Protein AF-A0A3B8J3K7-F1 (afdb_monomer_lite)

Foldseek 3Di:
DWPQPPDVVRDDQKTKDALPPDALVVLQVCCCPVPVDHWDADPPPNDRTTMDRDDPPDDVVNVVSVVVSSVVVSVD

Structure (mmCIF, N/CA/C/O backbone):
data_AF-A0A3B8J3K7-F1
#
_entry.id   AF-A0A3B8J3K7-F1
#
loop_
_atom_site.group_PDB
_atom_site.id
_atom_site.type_symbol
_atom_site.label_atom_id
_atom_site.label_alt_id
_atom_site.label_comp_id
_atom_site.label_asym_id
_atom_site.label_entity_id
_atom_site.label_seq_id
_atom_site.pdbx_PDB_ins_code
_atom_site.Cartn_x
_atom_site.Cartn_y
_atom_site.Cartn_z
_atom_site.occupancy
_atom_site.B_iso_or_equiv
_atom_site.auth_seq_id
_atom_site.auth_comp_id
_atom_site.auth_asym_id
_atom_site.auth_atom_id
_atom_site.pdbx_PDB_model_num
ATOM 1 N N . ILE A 1 1 ? -7.960 -6.412 0.298 1.00 90.94 1 ILE A N 1
ATOM 2 C CA . ILE A 1 1 ? -9.230 -6.215 -0.448 1.00 90.94 1 ILE A CA 1
ATOM 3 C C . ILE A 1 1 ? -9.050 -5.012 -1.362 1.00 90.94 1 ILE A C 1
ATOM 5 O O . ILE A 1 1 ? -8.671 -3.961 -0.857 1.00 90.94 1 ILE A O 1
ATOM 9 N N . SER A 1 2 ? -9.272 -5.152 -2.672 1.00 92.19 2 SER A N 1
ATOM 10 C CA . SER A 1 2 ? -9.182 -4.003 -3.584 1.00 92.19 2 SER A CA 1
ATOM 11 C C . SER A 1 2 ? -10.302 -2.996 -3.300 1.00 92.19 2 SER A C 1
ATOM 13 O O . SER A 1 2 ? -11.454 -3.379 -3.098 1.00 92.19 2 SER A O 1
ATOM 15 N N . LYS A 1 3 ? -9.941 -1.714 -3.246 1.00 94.31 3 LYS A N 1
ATOM 16 C CA . LYS A 1 3 ? -10.841 -0.551 -3.205 1.00 94.31 3 LYS A CA 1
ATOM 17 C C . LYS A 1 3 ? -10.741 0.288 -4.479 1.00 94.31 3 LYS A C 1
ATOM 19 O O . LYS A 1 3 ? -11.436 1.293 -4.595 1.00 94.31 3 LYS A O 1
ATOM 24 N N . THR A 1 4 ? -9.875 -0.103 -5.411 1.00 93.56 4 THR A N 1
ATOM 25 C CA . THR A 1 4 ? -9.842 0.451 -6.764 1.00 93.56 4 THR A CA 1
ATOM 26 C C . THR A 1 4 ? -11.107 0.016 -7.513 1.00 93.56 4 THR A C 1
ATOM 28 O O . THR A 1 4 ? -11.532 -1.131 -7.338 1.00 93.56 4 THR A O 1
ATOM 31 N N . PRO A 1 5 ? -11.712 0.881 -8.350 1.00 91.81 5 PRO A N 1
ATOM 32 C CA . PRO A 1 5 ? -12.729 0.452 -9.304 1.00 91.81 5 PRO A CA 1
ATOM 33 C C . PRO A 1 5 ? -12.255 -0.758 -10.116 1.00 91.81 5 PRO A C 1
ATOM 35 O O . PRO A 1 5 ? -11.106 -0.803 -10.547 1.00 91.81 5 PRO A O 1
ATOM 38 N N . ALA A 1 6 ? -13.140 -1.737 -10.303 1.00 89.81 6 ALA A N 1
ATOM 39 C CA . ALA A 1 6 ? -12.816 -2.965 -11.031 1.00 89.81 6 ALA A CA 1
ATOM 40 C C . ALA A 1 6 ? -12.738 -2.763 -12.553 1.00 89.81 6 ALA A C 1
ATOM 42 O O . ALA A 1 6 ? -12.134 -3.572 -13.244 1.00 89.81 6 ALA A O 1
ATOM 43 N N . ASP A 1 7 ? -13.378 -1.714 -13.072 1.00 92.06 7 ASP A N 1
ATOM 44 C CA . ASP A 1 7 ? -13.312 -1.357 -14.486 1.00 92.06 7 ASP A CA 1
ATOM 45 C C . ASP A 1 7 ? -11.998 -0.624 -14.769 1.00 92.06 7 ASP A C 1
ATOM 47 O O . ASP A 1 7 ? -11.742 0.439 -14.196 1.00 92.06 7 ASP A O 1
ATOM 51 N N . ASP A 1 8 ? -11.191 -1.161 -15.680 1.00 87.19 8 ASP A N 1
ATOM 52 C CA . ASP A 1 8 ? -9.902 -0.583 -16.069 1.00 87.19 8 ASP A CA 1
ATOM 53 C C . ASP A 1 8 ? -10.034 0.811 -16.690 1.00 87.19 8 ASP A C 1
ATOM 55 O O . ASP A 1 8 ? -9.111 1.616 -16.618 1.00 87.19 8 ASP A O 1
ATOM 59 N N . ARG A 1 9 ? -11.207 1.157 -17.232 1.00 92.06 9 ARG A N 1
ATOM 60 C CA . ARG A 1 9 ? -11.497 2.509 -17.739 1.00 92.06 9 ARG A CA 1
ATOM 61 C C . ARG A 1 9 ? -11.690 3.528 -16.615 1.00 92.06 9 ARG A C 1
ATOM 63 O O . ARG A 1 9 ? -11.686 4.729 -16.869 1.00 92.06 9 ARG A O 1
ATOM 70 N N . LEU A 1 10 ? -11.899 3.050 -15.389 1.00 89.00 10 LEU A N 1
ATOM 71 C CA . LEU A 1 10 ? -12.057 3.840 -14.168 1.00 89.00 10 LEU A CA 1
ATOM 72 C C . LEU A 1 10 ? -10.843 3.699 -13.233 1.00 89.00 10 LEU A C 1
ATOM 74 O O . LEU A 1 10 ? -10.864 4.228 -12.118 1.00 89.00 10 LEU A O 1
ATOM 78 N N . SER A 1 11 ? -9.796 2.991 -13.668 1.00 81.44 11 SER A N 1
ATOM 79 C CA . SER A 1 11 ? -8.548 2.807 -12.933 1.00 81.44 11 SER A CA 1
ATOM 80 C C . SER A 1 11 ? -7.344 3.290 -13.759 1.00 81.44 11 SER A C 1
ATOM 82 O O . SER A 1 11 ? -7.473 3.745 -14.893 1.00 81.44 11 SER A O 1
ATOM 84 N N . GLY A 1 12 ? -6.162 3.320 -13.149 1.00 85.75 12 GLY A N 1
ATOM 85 C CA . GLY A 1 12 ? -4.939 3.808 -13.785 1.00 85.75 12 GLY A CA 1
ATOM 86 C C . GLY A 1 12 ? -3.719 3.402 -12.965 1.00 85.75 12 GLY A C 1
ATOM 87 O O . GLY A 1 12 ? -3.727 2.364 -12.307 1.00 85.75 12 GLY A O 1
ATOM 88 N N . GLY A 1 13 ? -2.686 4.246 -12.914 1.00 88.94 13 GLY A N 1
ATOM 89 C CA . GLY A 1 13 ? -1.454 3.962 -12.153 1.00 88.94 13 GLY A CA 1
ATOM 90 C C . GLY A 1 13 ? -1.599 3.948 -10.621 1.00 88.94 13 GLY A C 1
ATOM 91 O O . GLY A 1 13 ? -0.612 3.794 -9.904 1.00 88.94 13 GLY A O 1
ATOM 92 N N . ILE A 1 14 ? -2.811 4.141 -10.094 1.00 93.19 14 ILE A N 1
ATOM 93 C CA . ILE A 1 14 ? -3.088 4.177 -8.659 1.00 93.19 14 ILE A CA 1
ATOM 94 C C . ILE A 1 14 ? -3.943 2.979 -8.276 1.00 93.19 14 ILE A C 1
ATOM 96 O O . ILE A 1 14 ? -5.002 2.753 -8.855 1.00 93.19 14 ILE A O 1
ATOM 100 N N . GLN A 1 15 ? -3.518 2.279 -7.229 1.00 94.06 15 GLN A N 1
ATOM 101 C CA . GLN A 1 15 ? -4.261 1.178 -6.631 1.00 94.06 15 GLN A CA 1
ATOM 102 C C . GLN A 1 15 ? -4.557 1.488 -5.165 1.00 94.06 15 GLN A C 1
ATOM 104 O O . GLN A 1 15 ? -3.695 1.990 -4.450 1.00 94.06 15 GLN A O 1
ATOM 109 N N . THR A 1 16 ? -5.772 1.213 -4.696 1.00 95.88 16 THR A N 1
ATOM 110 C CA . THR A 1 16 ? -6.131 1.364 -3.280 1.00 95.88 16 THR A CA 1
ATOM 111 C C . THR A 1 16 ? -6.517 0.013 -2.713 1.00 95.88 16 THR A C 1
ATOM 113 O O . THR A 1 16 ? -7.379 -0.666 -3.265 1.00 95.88 16 THR A O 1
ATOM 116 N N . VAL A 1 17 ? -5.906 -0.379 -1.597 1.00 97.12 17 VAL A N 1
ATOM 117 C CA . VAL A 1 17 ? -6.171 -1.672 -0.955 1.00 97.12 17 VAL A CA 1
ATOM 118 C C . VAL A 1 17 ? -6.449 -1.511 0.532 1.00 97.12 17 VAL A C 1
ATOM 120 O O . VAL A 1 17 ? -5.795 -0.742 1.228 1.00 97.12 17 VAL A O 1
ATOM 123 N N . GLU A 1 18 ? -7.428 -2.256 1.027 1.00 97.69 18 GLU A N 1
ATOM 124 C CA . GLU A 1 18 ? -7.723 -2.399 2.452 1.00 97.69 18 GLU A CA 1
ATOM 125 C C . GLU A 1 18 ? -7.124 -3.702 2.991 1.00 97.69 18 GLU A C 1
ATOM 127 O O . GLU A 1 18 ? -7.314 -4.772 2.395 1.00 97.69 18 GLU A O 1
ATOM 132 N N . VAL A 1 19 ? -6.479 -3.628 4.158 1.00 97.69 19 VAL A N 1
ATOM 133 C CA . VAL A 1 19 ? -6.169 -4.803 4.980 1.00 97.69 19 VAL A CA 1
ATOM 134 C C . VAL A 1 19 ? -7.336 -5.019 5.942 1.00 97.69 19 VAL A C 1
ATOM 136 O O . VAL A 1 19 ? -7.617 -4.179 6.795 1.00 97.69 19 VAL A O 1
ATOM 139 N N . LYS A 1 20 ? -8.060 -6.128 5.761 1.00 95.56 20 LYS A N 1
ATOM 140 C CA . LYS A 1 20 ? -9.318 -6.394 6.472 1.00 95.56 20 LYS A CA 1
ATOM 141 C C . LYS A 1 20 ? -9.092 -6.400 7.986 1.00 95.56 20 LYS A C 1
ATOM 143 O O . LYS A 1 20 ? -8.191 -7.075 8.469 1.00 95.56 20 LYS A O 1
ATOM 148 N N . GLY A 1 21 ? -9.945 -5.685 8.717 1.00 95.88 21 GLY A N 1
ATOM 149 C CA . GLY A 1 21 ? -9.915 -5.654 10.183 1.00 95.88 21 GLY A CA 1
ATOM 150 C C . GLY A 1 21 ? -8.808 -4.787 10.785 1.00 95.88 21 GLY A C 1
ATOM 151 O O . GLY A 1 21 ? -8.673 -4.775 12.004 1.00 95.88 21 GLY A O 1
ATOM 152 N N . LYS A 1 22 ? -8.038 -4.050 9.970 1.00 97.44 22 LYS A N 1
ATOM 153 C CA . LYS A 1 22 ? -6.956 -3.181 10.451 1.00 97.44 22 LYS A CA 1
ATOM 154 C C . LYS A 1 22 ? -7.218 -1.714 10.112 1.00 97.44 22 LYS A C 1
ATOM 156 O O . LYS A 1 22 ? -7.607 -1.421 8.976 1.00 97.44 22 LYS A O 1
ATOM 161 N N . PRO A 1 23 ? -6.986 -0.777 11.048 1.00 97.44 23 PRO A N 1
ATOM 162 C CA . PRO A 1 23 ? -7.050 0.648 10.752 1.00 97.44 23 PRO A CA 1
ATOM 163 C C . PRO A 1 23 ? -5.981 1.042 9.726 1.00 97.44 23 PRO A C 1
ATOM 165 O O . PRO A 1 23 ? -4.788 0.838 9.941 1.00 97.44 23 PRO A O 1
ATOM 168 N N . VAL A 1 24 ? -6.377 1.678 8.625 1.00 97.69 24 VAL A N 1
ATOM 169 C CA . VAL A 1 24 ? -5.461 2.051 7.532 1.00 97.69 24 VAL A CA 1
ATOM 170 C C . VAL A 1 24 ? -4.280 2.915 7.985 1.00 97.69 24 VAL A C 1
ATOM 172 O O . VAL A 1 24 ? -3.180 2.772 7.459 1.00 97.69 24 VAL A O 1
ATOM 175 N N . ARG A 1 25 ? -4.478 3.788 8.981 1.00 97.19 25 ARG A N 1
ATOM 176 C CA . ARG A 1 25 ? -3.400 4.629 9.523 1.00 97.19 25 ARG A CA 1
ATOM 177 C C . ARG A 1 25 ? -2.303 3.794 10.179 1.00 97.19 25 ARG A C 1
ATOM 179 O O . ARG A 1 25 ? -1.132 4.127 10.045 1.00 97.19 25 ARG A O 1
ATOM 186 N N . GLU A 1 26 ? -2.684 2.714 10.856 1.00 97.81 26 GLU A N 1
ATOM 187 C CA . GLU A 1 26 ? -1.742 1.768 11.450 1.00 97.81 26 GLU A CA 1
ATOM 188 C C . GLU A 1 26 ? -1.012 0.988 10.356 1.00 97.81 26 GLU A C 1
ATOM 190 O O . GLU A 1 26 ? 0.211 0.923 10.369 1.00 97.81 26 GLU A O 1
ATOM 195 N N . VAL A 1 27 ? -1.740 0.489 9.351 1.00 98.25 27 VAL A N 1
ATOM 196 C CA . VAL A 1 27 ? -1.144 -0.207 8.198 1.00 98.25 27 VAL A CA 1
ATOM 197 C C . VAL A 1 27 ? -0.113 0.681 7.496 1.00 98.25 27 VAL A C 1
ATOM 199 O O . VAL A 1 27 ? 1.011 0.249 7.259 1.00 98.25 27 VAL A O 1
ATOM 202 N N . GLY A 1 28 ? -0.465 1.936 7.198 1.00 98.06 28 GLY A N 1
ATOM 203 C CA . GLY A 1 28 ? 0.444 2.896 6.572 1.00 98.06 28 GLY A CA 1
ATOM 204 C C . GLY A 1 28 ? 1.668 3.209 7.435 1.00 98.06 28 GLY A C 1
ATOM 205 O O . GLY A 1 28 ? 2.778 3.270 6.912 1.00 98.06 28 GLY A O 1
ATOM 206 N N . LYS A 1 29 ? 1.484 3.351 8.755 1.00 98.25 29 LYS A N 1
ATOM 207 C CA . LYS A 1 29 ? 2.584 3.543 9.708 1.00 98.25 29 LYS A CA 1
ATOM 208 C C . LYS A 1 29 ? 3.543 2.348 9.697 1.00 98.25 29 LYS A C 1
ATOM 210 O O . LYS A 1 29 ? 4.741 2.542 9.538 1.00 98.25 29 LYS A O 1
ATOM 215 N N . ARG A 1 30 ? 3.019 1.123 9.784 1.00 98.38 30 ARG A N 1
ATOM 216 C CA . ARG A 1 30 ? 3.819 -0.112 9.783 1.00 98.38 30 ARG A CA 1
ATOM 217 C C . ARG A 1 30 ? 4.564 -0.327 8.469 1.00 98.38 30 ARG A C 1
ATOM 219 O O . ARG A 1 30 ? 5.739 -0.669 8.488 1.00 98.38 30 ARG A O 1
ATOM 226 N N . LEU A 1 31 ? 3.926 -0.060 7.327 1.00 98.38 31 LEU A N 1
ATOM 227 C CA . LEU A 1 31 ? 4.600 -0.091 6.023 1.00 98.38 31 LEU A CA 1
ATOM 228 C C . LEU A 1 31 ? 5.816 0.844 5.992 1.00 98.38 31 LEU A C 1
ATOM 230 O O . LEU A 1 31 ? 6.876 0.455 5.505 1.00 98.38 31 LEU A O 1
ATOM 234 N N . GLN A 1 32 ? 5.691 2.046 6.554 1.00 98.06 32 GLN A N 1
ATOM 235 C CA . GLN A 1 32 ? 6.795 2.998 6.604 1.00 98.06 32 GLN A CA 1
ATOM 236 C C . GLN A 1 32 ? 7.883 2.585 7.607 1.00 98.06 32 GLN A C 1
ATOM 238 O O . GLN A 1 32 ? 9.061 2.627 7.263 1.00 98.06 32 GLN A O 1
ATOM 243 N N . GLU A 1 33 ? 7.508 2.214 8.831 1.00 98.25 33 GLU A N 1
ATOM 244 C CA . GLU A 1 33 ? 8.449 1.970 9.934 1.00 98.25 33 GLU A CA 1
ATOM 245 C C . GLU A 1 33 ? 9.151 0.610 9.840 1.00 98.25 33 GLU A C 1
ATOM 247 O O . GLU A 1 33 ? 10.356 0.532 10.060 1.00 98.25 33 GLU A O 1
ATOM 252 N N . GLU A 1 34 ? 8.428 -0.456 9.486 1.00 98.12 34 GLU A N 1
ATOM 253 C CA . GLU A 1 34 ? 8.977 -1.820 9.432 1.00 98.12 34 GLU A CA 1
ATOM 254 C C . GLU A 1 34 ? 9.591 -2.135 8.060 1.00 98.12 34 GLU A C 1
ATOM 256 O O . GLU A 1 34 ? 10.554 -2.895 7.966 1.00 98.12 34 GLU A O 1
ATOM 261 N N . TRP A 1 35 ? 9.046 -1.552 6.985 1.00 97.81 35 TRP A N 1
ATOM 262 C CA . TRP A 1 35 ? 9.393 -1.936 5.611 1.00 97.81 35 TRP A CA 1
ATOM 263 C C . TRP A 1 35 ? 9.995 -0.804 4.778 1.00 97.81 35 TRP A C 1
ATOM 265 O O . TRP A 1 35 ? 10.483 -1.072 3.675 1.00 97.81 35 TRP A O 1
ATOM 275 N N . GLY A 1 36 ? 9.985 0.440 5.269 1.00 97.69 36 GLY A N 1
ATOM 276 C CA . GLY A 1 36 ? 10.457 1.611 4.523 1.00 97.69 36 GLY A CA 1
ATOM 277 C C . GLY A 1 36 ? 9.578 1.980 3.323 1.00 97.69 36 GLY A C 1
ATOM 278 O O . GLY A 1 36 ? 10.035 2.683 2.425 1.00 97.69 36 GLY A O 1
ATOM 279 N N . ILE A 1 37 ? 8.335 1.492 3.271 1.00 97.81 37 ILE A N 1
ATOM 280 C CA . ILE A 1 37 ? 7.418 1.678 2.145 1.00 97.81 37 ILE A CA 1
ATOM 281 C C . ILE A 1 37 ? 6.484 2.852 2.435 1.00 97.81 37 ILE A C 1
ATOM 283 O O . ILE A 1 37 ? 5.617 2.782 3.306 1.00 97.81 37 ILE A O 1
ATOM 287 N N . ASN A 1 38 ? 6.621 3.919 1.649 1.00 96.25 38 ASN A N 1
ATOM 288 C CA . ASN A 1 38 ? 5.779 5.101 1.779 1.00 96.25 38 ASN A CA 1
ATOM 289 C C . ASN A 1 38 ? 4.482 4.950 0.973 1.00 96.25 38 ASN A C 1
ATOM 291 O O . ASN A 1 38 ? 4.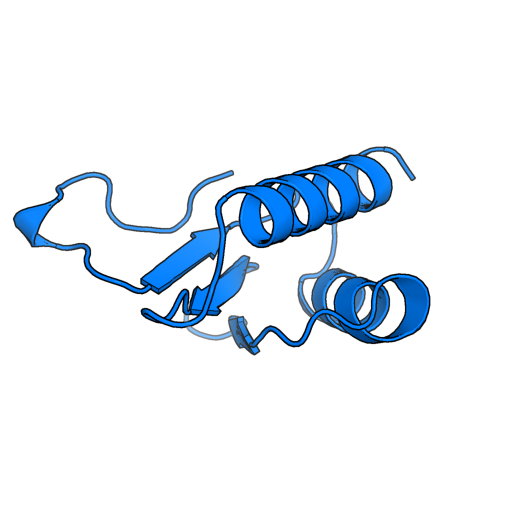501 4.798 -0.249 1.00 96.25 38 ASN A O 1
ATOM 295 N N . VAL A 1 39 ? 3.346 5.049 1.659 1.00 96.62 39 VAL A N 1
ATOM 296 C CA . VAL A 1 39 ? 2.004 5.010 1.066 1.00 96.62 39 VAL A CA 1
ATOM 297 C C . VAL A 1 39 ? 1.143 6.144 1.609 1.00 96.62 39 VAL A C 1
ATOM 299 O O . VAL A 1 39 ? 1.434 6.745 2.644 1.00 96.62 39 VAL A O 1
ATOM 302 N N . ARG A 1 40 ? 0.026 6.440 0.937 1.00 96.69 40 ARG A N 1
ATOM 303 C CA . ARG A 1 40 ? -0.957 7.407 1.450 1.00 96.69 40 ARG A CA 1
ATOM 304 C C . ARG A 1 40 ? -2.156 6.676 2.035 1.00 96.69 40 ARG A C 1
ATOM 306 O O . ARG A 1 40 ? -2.801 5.900 1.346 1.00 96.69 40 ARG A O 1
ATOM 313 N N . SER A 1 41 ? -2.477 6.936 3.298 1.00 97.00 41 SER A N 1
ATOM 314 C CA . SER A 1 41 ? -3.704 6.415 3.910 1.00 97.00 41 SER A CA 1
ATOM 315 C C . SER A 1 41 ? -4.923 7.180 3.389 1.00 97.00 41 SER A C 1
ATOM 317 O O . SER A 1 41 ? -4.971 8.404 3.498 1.00 97.00 41 SER A O 1
ATOM 319 N N . MET A 1 42 ? -5.915 6.469 2.856 1.00 96.88 42 MET A N 1
ATOM 320 C CA . MET A 1 42 ? -7.200 7.021 2.427 1.00 96.88 42 MET A CA 1
ATOM 321 C C . MET A 1 42 ? -8.243 6.752 3.512 1.00 96.88 42 MET A C 1
ATOM 323 O O . MET A 1 42 ? -8.649 5.608 3.706 1.00 96.88 42 MET A O 1
ATOM 327 N N . THR A 1 43 ? -8.654 7.810 4.217 1.00 95.75 43 THR A N 1
ATOM 328 C CA . THR A 1 43 ? -9.647 7.751 5.311 1.00 95.75 43 THR A CA 1
ATOM 329 C C . THR A 1 43 ? -10.918 8.556 5.038 1.00 95.75 43 THR A C 1
ATOM 331 O O . THR A 1 43 ? -11.818 8.594 5.870 1.00 95.75 43 THR A O 1
ATOM 334 N N . SER A 1 44 ? -10.979 9.284 3.921 1.00 93.94 44 SER A N 1
ATOM 335 C CA . SER A 1 44 ? -12.150 10.087 3.556 1.00 93.94 44 SER A CA 1
ATOM 336 C C . SER A 1 44 ? -13.225 9.219 2.901 1.00 93.94 44 SER A C 1
ATOM 338 O O . SER A 1 44 ? -12.933 8.127 2.419 1.00 93.94 44 SER A O 1
ATOM 340 N N . HIS A 1 45 ? -14.472 9.700 2.875 1.00 92.56 45 HIS A N 1
ATOM 341 C CA . HIS A 1 45 ? -15.594 9.026 2.200 1.00 92.56 45 HIS A CA 1
ATOM 342 C C . HIS A 1 45 ? -15.830 7.576 2.673 1.00 92.56 45 HIS A C 1
ATOM 344 O O . HIS A 1 45 ? -16.219 6.716 1.889 1.00 92.56 45 HIS A O 1
ATOM 350 N N . GLY A 1 46 ? -15.555 7.288 3.953 1.00 91.38 46 GLY A N 1
ATOM 351 C CA . GLY A 1 46 ? -15.707 5.946 4.528 1.00 91.38 46 GLY A CA 1
ATOM 352 C C . GLY A 1 46 ? -14.655 4.931 4.068 1.00 91.38 46 GLY A C 1
ATOM 353 O O . GLY A 1 46 ? -14.830 3.733 4.281 1.00 91.38 46 GLY A O 1
ATOM 354 N N . LEU A 1 47 ? -13.568 5.379 3.432 1.00 94.12 47 LEU A N 1
ATOM 355 C CA . LEU A 1 47 ? -12.485 4.500 3.002 1.00 94.12 47 LEU A CA 1
ATOM 356 C C . LEU A 1 47 ? -11.588 4.085 4.175 1.00 94.12 47 LEU A C 1
ATOM 358 O O . LEU A 1 47 ? -11.312 4.862 5.085 1.00 94.12 47 LEU A O 1
ATOM 362 N N . ASN A 1 48 ? -11.093 2.851 4.100 1.00 97.12 48 ASN A N 1
ATOM 363 C CA . ASN A 1 48 ? -10.087 2.282 4.993 1.00 97.12 48 ASN A CA 1
ATOM 364 C C . ASN A 1 48 ? -8.993 1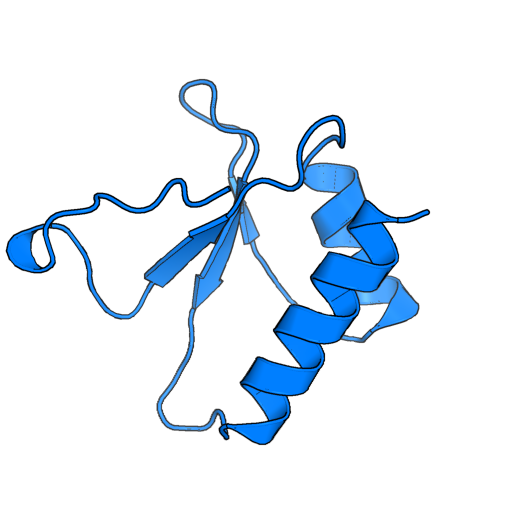.610 4.147 1.00 97.12 48 ASN A C 1
ATOM 366 O O . ASN A 1 48 ? -8.834 0.394 4.177 1.00 97.12 48 ASN A O 1
ATOM 370 N N . GLY A 1 49 ? -8.297 2.374 3.298 1.00 97.25 49 GLY A N 1
ATOM 371 C CA . GLY A 1 49 ? -7.381 1.790 2.309 1.00 97.25 49 GLY A CA 1
ATOM 372 C C . GLY A 1 49 ? -6.084 2.561 2.109 1.00 97.25 49 GLY A C 1
ATOM 373 O O . GLY A 1 49 ? -6.073 3.789 2.116 1.00 97.25 49 GLY A O 1
ATOM 374 N N . VAL A 1 50 ? -4.975 1.852 1.919 1.00 97.62 50 VAL A N 1
ATOM 375 C CA . VAL A 1 50 ? -3.707 2.467 1.519 1.00 97.62 50 VAL A CA 1
ATOM 376 C C . VAL A 1 50 ? -3.701 2.656 0.008 1.00 97.62 50 VAL A C 1
ATOM 378 O O . VAL A 1 50 ? -3.989 1.730 -0.749 1.00 97.62 50 VAL A O 1
ATOM 381 N N . ARG A 1 51 ? -3.391 3.874 -0.428 1.00 97.06 51 ARG A N 1
ATOM 382 C CA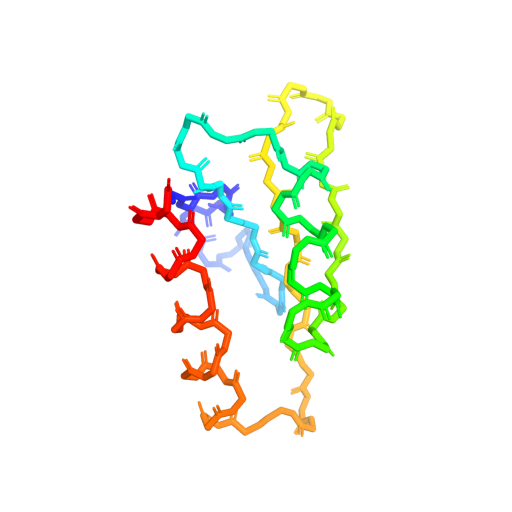 . ARG A 1 51 ? -3.188 4.235 -1.825 1.00 97.06 51 ARG A CA 1
ATOM 383 C C . ARG A 1 51 ? -1.729 4.011 -2.197 1.00 97.06 51 ARG A C 1
ATOM 385 O O . ARG A 1 51 ? -0.829 4.620 -1.613 1.00 97.06 51 ARG A O 1
ATOM 392 N N . ILE A 1 52 ? -1.544 3.175 -3.204 1.00 96.62 52 ILE A N 1
ATOM 393 C CA . ILE A 1 52 ? -0.285 2.780 -3.814 1.00 96.62 52 ILE A CA 1
ATOM 394 C C . ILE A 1 52 ? -0.201 3.486 -5.167 1.00 96.62 52 ILE A C 1
ATOM 396 O O . ILE A 1 52 ? -1.122 3.405 -5.981 1.00 96.62 52 ILE A O 1
ATOM 400 N N . SER A 1 53 ? 0.898 4.194 -5.391 1.00 95.06 53 SER A N 1
ATOM 401 C CA . SER A 1 53 ? 1.181 4.901 -6.639 1.00 95.06 53 SER A CA 1
ATOM 402 C C . SER A 1 53 ? 2.469 4.335 -7.215 1.00 95.06 53 SER A C 1
ATOM 404 O O . SER A 1 53 ? 3.551 4.807 -6.877 1.00 95.06 53 SER A O 1
ATOM 406 N N . LEU A 1 54 ? 2.343 3.287 -8.030 1.00 93.44 54 LEU A N 1
ATOM 407 C CA . LEU A 1 54 ? 3.493 2.716 -8.721 1.00 93.44 54 LEU A CA 1
ATOM 408 C C . LEU A 1 54 ? 3.925 3.675 -9.831 1.00 93.44 54 LEU A C 1
ATOM 410 O O . LEU A 1 54 ? 3.100 4.230 -10.557 1.00 93.44 54 LEU A O 1
ATOM 414 N N . SER A 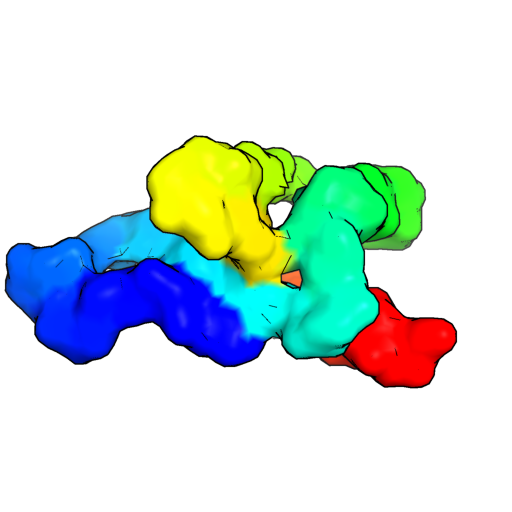1 55 ? 5.228 3.883 -9.934 1.00 92.44 55 SER A N 1
ATOM 415 C CA . SER A 1 55 ? 5.860 4.710 -10.954 1.00 92.44 55 SER A CA 1
ATOM 416 C C . SER A 1 55 ? 6.667 3.840 -11.912 1.00 92.44 55 SER A C 1
ATOM 418 O O . SER A 1 55 ? 6.957 2.681 -11.622 1.00 92.44 55 SER A O 1
ATOM 420 N N . VAL A 1 56 ? 7.105 4.428 -13.024 1.00 94.38 5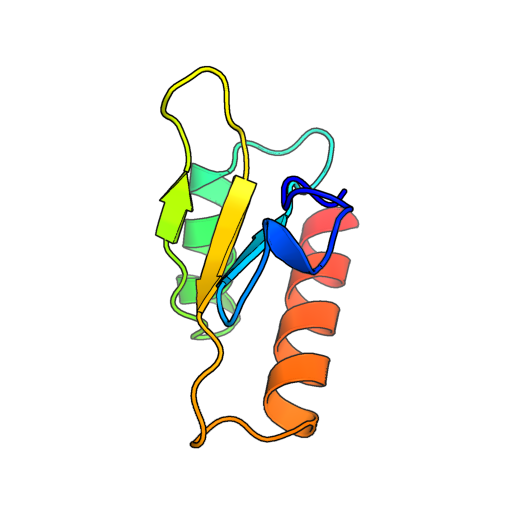6 VAL A N 1
ATOM 421 C CA . VAL A 1 56 ? 8.003 3.776 -13.994 1.00 94.38 56 VAL A CA 1
ATOM 422 C C . VAL A 1 56 ? 9.358 3.363 -13.402 1.00 94.38 56 VAL A C 1
ATOM 424 O O . VAL A 1 56 ? 10.081 2.594 -14.023 1.00 94.38 56 VAL A O 1
ATOM 427 N N . PHE A 1 57 ? 9.707 3.868 -12.215 1.00 95.69 57 PHE A N 1
ATOM 428 C CA . PHE A 1 57 ? 10.937 3.512 -11.507 1.00 95.69 57 PHE A CA 1
ATOM 429 C C . PHE A 1 57 ? 10.784 2.288 -10.601 1.00 95.69 57 PHE A C 1
ATOM 431 O O . PHE A 1 57 ? 11.780 1.809 -10.068 1.00 95.69 57 PHE A O 1
ATOM 438 N N . ASN A 1 58 ? 9.562 1.792 -10.393 1.00 96.19 58 ASN A N 1
ATOM 439 C CA . ASN A 1 58 ? 9.341 0.593 -9.597 1.00 96.19 58 ASN A CA 1
ATOM 440 C C . ASN A 1 58 ? 9.571 -0.663 -10.438 1.00 96.19 58 ASN A C 1
ATOM 442 O O . ASN A 1 58 ? 9.132 -0.764 -11.582 1.00 96.19 58 ASN A O 1
ATOM 446 N N . THR A 1 59 ? 10.237 -1.638 -9.835 1.00 97.75 59 THR A N 1
ATOM 447 C CA . THR A 1 59 ? 10.461 -2.969 -10.396 1.00 97.75 59 THR A CA 1
ATOM 448 C C . THR A 1 59 ? 9.389 -3.946 -9.917 1.00 97.75 59 THR A C 1
ATOM 450 O O . THR A 1 59 ? 8.675 -3.688 -8.947 1.00 97.75 59 THR A O 1
ATOM 453 N N . LEU A 1 60 ? 9.303 -5.118 -10.552 1.00 97.12 60 LEU A N 1
ATOM 454 C CA . LEU A 1 60 ? 8.451 -6.204 -10.052 1.00 97.12 60 LEU A CA 1
ATOM 455 C C . LEU A 1 60 ? 8.864 -6.654 -8.641 1.00 97.12 60 LEU A C 1
ATOM 457 O O . LEU A 1 60 ? 7.999 -6.931 -7.820 1.00 97.12 60 LEU A O 1
ATOM 461 N N . ALA A 1 61 ? 10.161 -6.613 -8.318 1.00 98.19 61 ALA A N 1
ATOM 462 C CA . ALA A 1 61 ? 10.650 -6.934 -6.979 1.00 98.19 61 ALA A CA 1
ATOM 463 C C . ALA A 1 61 ? 10.148 -5.943 -5.909 1.00 98.19 61 ALA A C 1
ATOM 465 O O . ALA A 1 61 ? 9.884 -6.340 -4.774 1.00 98.19 61 ALA A O 1
ATOM 466 N N . ASP A 1 62 ? 9.960 -4.665 -6.259 1.00 97.31 62 ASP A N 1
ATOM 467 C CA . ASP A 1 62 ? 9.342 -3.687 -5.353 1.00 97.31 62 ASP A CA 1
ATOM 468 C C . ASP A 1 62 ? 7.864 -4.009 -5.105 1.00 97.31 62 ASP A C 1
ATOM 470 O O . ASP A 1 62 ? 7.367 -3.846 -3.987 1.00 97.31 62 ASP A O 1
ATOM 474 N N . VAL A 1 63 ? 7.162 -4.496 -6.135 1.00 96.56 63 VAL A N 1
ATOM 475 C CA . VAL A 1 63 ? 5.771 -4.953 -6.016 1.00 96.56 63 VAL A CA 1
ATOM 476 C C . VAL A 1 63 ? 5.693 -6.192 -5.127 1.00 96.56 63 VAL A C 1
ATOM 478 O O . VAL A 1 63 ? 4.870 -6.219 -4.213 1.00 96.56 63 VAL A O 1
ATOM 481 N N . ASP A 1 64 ? 6.581 -7.169 -5.312 1.00 98.31 64 ASP A N 1
ATOM 482 C CA . ASP A 1 64 ? 6.646 -8.365 -4.466 1.00 98.31 64 ASP A CA 1
ATOM 483 C C . ASP A 1 64 ? 6.925 -8.002 -3.002 1.00 98.31 64 ASP A C 1
ATOM 485 O O . ASP A 1 64 ? 6.253 -8.496 -2.093 1.00 98.31 64 ASP A O 1
ATOM 489 N N . ARG A 1 65 ? 7.856 -7.067 -2.757 1.00 98.19 65 ARG A N 1
ATOM 490 C CA . ARG A 1 65 ? 8.143 -6.539 -1.414 1.00 98.19 65 ARG A CA 1
ATOM 491 C C . ARG A 1 65 ? 6.909 -5.882 -0.792 1.00 98.19 65 ARG A C 1
ATOM 493 O O . ARG A 1 65 ? 6.622 -6.115 0.381 1.00 98.19 65 ARG A O 1
ATOM 500 N N . LEU A 1 66 ? 6.176 -5.075 -1.558 1.00 97.81 66 LEU A N 1
ATOM 501 C CA . LEU A 1 66 ? 4.941 -4.436 -1.101 1.00 97.81 66 LEU A CA 1
ATOM 502 C C . LEU A 1 66 ? 3.864 -5.468 -0.743 1.00 97.81 66 LEU A C 1
ATOM 504 O O . LEU A 1 66 ? 3.243 -5.359 0.314 1.00 97.81 66 LEU A O 1
ATOM 508 N N . VAL A 1 67 ? 3.648 -6.469 -1.599 1.00 97.25 67 VAL A N 1
ATOM 509 C CA . VAL A 1 67 ? 2.668 -7.537 -1.355 1.00 97.25 67 VAL A CA 1
ATOM 510 C C . VAL A 1 67 ? 3.054 -8.349 -0.117 1.00 97.25 67 VAL A C 1
ATOM 512 O O . VAL A 1 67 ? 2.203 -8.578 0.741 1.00 97.25 67 VAL A O 1
ATOM 515 N N . GLY A 1 68 ? 4.332 -8.709 0.027 1.00 98.25 68 GLY A N 1
ATOM 516 C CA . GLY A 1 68 ? 4.845 -9.418 1.199 1.00 98.25 68 GLY A CA 1
ATOM 517 C C . GLY A 1 68 ? 4.670 -8.632 2.501 1.00 98.25 68 GLY A C 1
ATOM 518 O O . GLY A 1 68 ? 4.224 -9.190 3.502 1.00 98.25 68 GLY A O 1
ATOM 519 N N . ALA A 1 69 ? 4.938 -7.324 2.484 1.00 98.31 69 ALA A N 1
ATOM 520 C CA . ALA A 1 69 ? 4.730 -6.457 3.643 1.00 98.31 69 ALA A CA 1
ATOM 521 C C . ALA A 1 69 ? 3.248 -6.381 4.051 1.00 98.31 69 ALA A C 1
ATOM 523 O O . ALA A 1 69 ? 2.911 -6.486 5.232 1.00 98.31 69 ALA A O 1
ATOM 524 N N . LEU A 1 70 ? 2.346 -6.237 3.074 1.00 97.88 70 LEU A N 1
ATOM 525 C CA . LEU A 1 70 ? 0.902 -6.223 3.318 1.00 97.88 70 LEU A CA 1
ATOM 526 C C . LEU A 1 70 ? 0.400 -7.558 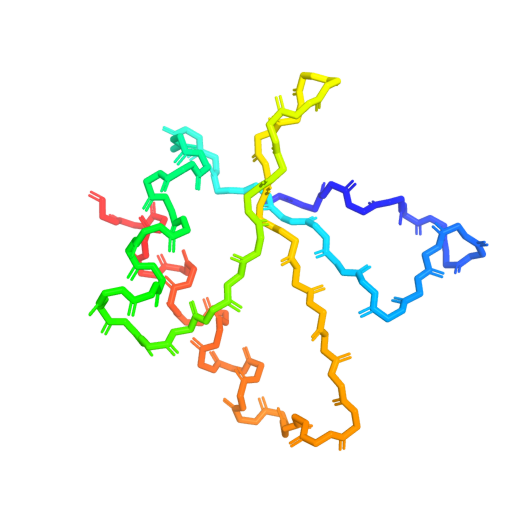3.885 1.00 97.88 70 LEU A C 1
ATOM 528 O O . LEU A 1 70 ? -0.421 -7.548 4.802 1.00 97.88 70 LEU A O 1
ATOM 532 N N . ASP A 1 71 ? 0.897 -8.687 3.377 1.00 97.88 71 ASP A N 1
ATOM 533 C CA . ASP A 1 71 ? 0.556 -10.026 3.871 1.00 97.88 71 ASP A CA 1
ATOM 534 C C . ASP A 1 71 ? 1.066 -10.258 5.305 1.00 97.88 71 ASP A C 1
ATOM 536 O O . ASP A 1 71 ? 0.316 -10.726 6.163 1.00 97.88 71 ASP A O 1
ATOM 540 N N . ALA A 1 72 ? 2.299 -9.840 5.611 1.00 98.19 72 ALA A N 1
ATOM 541 C CA . ALA A 1 72 ? 2.849 -9.902 6.965 1.00 98.19 72 ALA A CA 1
ATOM 542 C C . ALA A 1 72 ? 2.033 -9.055 7.957 1.00 98.19 72 ALA A C 1
ATOM 544 O O . ALA A 1 72 ? 1.696 -9.517 9.047 1.00 98.19 72 ALA A O 1
ATOM 545 N N . ILE A 1 73 ? 1.652 -7.831 7.569 1.00 97.81 73 ILE A N 1
ATOM 546 C CA . ILE A 1 73 ? 0.788 -6.969 8.387 1.00 97.81 73 ILE A CA 1
ATOM 547 C C . ILE A 1 73 ? -0.591 -7.604 8.576 1.00 97.81 73 ILE A C 1
ATOM 549 O O . ILE A 1 73 ? -1.139 -7.508 9.672 1.00 97.81 73 ILE A O 1
ATOM 553 N N . ALA A 1 74 ? -1.148 -8.241 7.541 1.00 96.88 74 ALA A N 1
ATOM 554 C CA . ALA A 1 74 ? -2.459 -8.886 7.585 1.00 96.88 74 ALA A CA 1
ATOM 555 C C . ALA A 1 74 ? -2.509 -10.090 8.540 1.00 96.88 74 ALA A C 1
ATOM 557 O O . ALA A 1 74 ? -3.552 -10.311 9.153 1.00 96.88 74 ALA A O 1
ATOM 558 N N . LYS A 1 75 ? -1.408 -10.843 8.659 1.00 96.19 75 LYS A N 1
ATOM 559 C CA . LYS A 1 75 ? -1.291 -12.043 9.508 1.00 96.19 75 LYS A CA 1
ATOM 560 C C . LYS A 1 75 ? -0.913 -11.758 10.964 1.00 96.19 75 LYS A C 1
ATOM 562 O O . LYS A 1 75 ? -1.138 -12.624 11.805 1.00 96.19 75 LYS A O 1
ATOM 567 N N . ALA A 1 76 ? -0.311 -10.600 11.236 1.00 89.25 76 ALA A N 1
ATOM 568 C CA . ALA A 1 76 ? -0.011 -10.127 12.592 1.00 89.25 76 ALA A CA 1
ATOM 569 C C . ALA A 1 76 ? -1.288 -9.814 13.382 1.00 89.25 76 ALA A C 1
ATOM 571 O O . ALA A 1 76 ? -1.257 -9.908 14.621 1.00 89.25 76 ALA A O 1
#

Secondary structure (DSSP, 8-state):
-B-S-SSGGG--SEEEE--TTS-HHHHHHHHHHHH----EEE-STT--EEEEE--TT--HHHHHHHHHHHHHHHH-

pLDDT: mean 95.47, std 3.36, range [81.44, 98.38]

Radius of gyration: 12.11 Å; chains: 1; bounding box: 27×22×30 Å

Sequence (76 aa):
ISKTPADDRLSGGIQTVEVKGKPVREVGKRLQEEWGINVRSMTSHGLNGVRISLSVFNTLADVDRLVGALDAIAKA